Protein AF-A0A5Q4T7U9-F1 (afdb_monomer_lite)

Structure (mmCIF, N/CA/C/O backbone):
data_AF-A0A5Q4T7U9-F1
#
_entry.id   AF-A0A5Q4T7U9-F1
#
loop_
_atom_site.group_PDB
_atom_site.id
_atom_site.type_symbol
_atom_site.label_atom_id
_atom_site.label_alt_id
_atom_site.label_comp_id
_atom_site.label_asym_id
_atom_site.label_entity_id
_atom_site.label_seq_id
_atom_site.pdbx_PDB_ins_code
_atom_site.Cartn_x
_atom_site.Cartn_y
_atom_site.Cartn_z
_atom_site.occupancy
_atom_site.B_iso_or_equiv
_atom_site.auth_seq_id
_atom_site.auth_comp_id
_atom_site.auth_asym_id
_atom_site.auth_atom_id
_atom_site.pdbx_PDB_model_num
ATOM 1 N N . MET A 1 1 ? 1.282 6.769 47.851 1.00 45.44 1 MET A N 1
ATOM 2 C CA . MET A 1 1 ? 0.856 7.099 46.476 1.00 45.44 1 MET A CA 1
ATOM 3 C C . MET A 1 1 ? -0.438 6.345 46.209 1.00 45.44 1 MET A C 1
ATOM 5 O O . MET A 1 1 ? -0.376 5.161 45.917 1.00 45.44 1 MET A O 1
ATOM 9 N N . SER A 1 2 ? -1.593 6.983 46.424 1.00 46.38 2 SER A N 1
ATOM 10 C CA . SER A 1 2 ? -2.895 6.402 46.065 1.00 46.38 2 SER A CA 1
ATOM 11 C C . SER A 1 2 ? -3.175 6.720 44.605 1.00 46.38 2 SER A C 1
ATOM 13 O O . SER A 1 2 ? -3.237 7.892 44.243 1.00 46.38 2 SER A O 1
ATOM 15 N N . THR A 1 3 ? -3.335 5.697 43.772 1.00 53.19 3 THR A N 1
ATOM 16 C CA . THR A 1 3 ? -3.961 5.853 42.460 1.00 53.19 3 THR A CA 1
ATOM 17 C C . THR A 1 3 ? -5.437 6.172 42.688 1.00 53.19 3 THR A C 1
ATOM 19 O O . THR A 1 3 ? -6.134 5.463 43.416 1.00 53.19 3 THR A O 1
ATOM 22 N N . ASN A 1 4 ? -5.908 7.291 42.139 1.00 53.75 4 ASN A N 1
ATOM 23 C CA . ASN A 1 4 ? -7.314 7.660 42.225 1.00 53.75 4 ASN A CA 1
ATOM 24 C C . ASN A 1 4 ? -8.140 6.611 41.456 1.00 53.75 4 ASN A C 1
ATOM 26 O O . ASN A 1 4 ? -7.819 6.318 40.303 1.00 53.75 4 ASN A O 1
ATOM 30 N N . PRO A 1 5 ? -9.221 6.056 42.028 1.00 55.94 5 PRO A N 1
ATOM 31 C CA . PRO A 1 5 ? -10.051 5.058 41.347 1.00 55.94 5 PRO A CA 1
ATOM 32 C C . PRO A 1 5 ? -10.672 5.571 40.030 1.00 55.94 5 PRO A C 1
ATOM 34 O O . PRO A 1 5 ? -11.021 4.769 39.163 1.00 55.94 5 PRO A O 1
ATOM 37 N N . SER A 1 6 ? -10.746 6.895 39.833 1.00 64.25 6 SER A N 1
ATOM 38 C CA . SER A 1 6 ? -11.157 7.535 38.575 1.00 64.25 6 SER A CA 1
ATOM 39 C C . SER A 1 6 ? -10.188 7.301 37.409 1.00 64.25 6 SER A C 1
ATOM 41 O O . SER A 1 6 ? -10.625 7.256 36.259 1.00 64.25 6 SER A O 1
ATOM 43 N N . ASP A 1 7 ? -8.892 7.116 37.681 1.00 65.31 7 ASP A N 1
ATOM 44 C CA . ASP A 1 7 ? -7.867 6.953 36.640 1.00 65.31 7 ASP A CA 1
ATOM 45 C C . ASP A 1 7 ? -7.866 5.530 36.069 1.00 65.31 7 ASP A C 1
ATOM 47 O O . ASP A 1 7 ? -7.706 5.332 34.861 1.00 65.31 7 ASP A O 1
ATOM 51 N N . SER A 1 8 ? -8.147 4.534 36.913 1.00 69.50 8 SER A N 1
ATOM 52 C CA . SER A 1 8 ? -8.306 3.138 36.492 1.00 69.50 8 SER A CA 1
ATOM 53 C C . SER A 1 8 ? -9.538 2.948 35.601 1.00 69.50 8 SER A C 1
ATOM 55 O O . SER A 1 8 ? -9.459 2.266 34.581 1.00 69.50 8 SER A O 1
ATOM 57 N N . GLY A 1 9 ? -10.662 3.599 35.935 1.00 74.25 9 GLY A N 1
ATOM 58 C CA . GLY A 1 9 ? -11.885 3.555 35.123 1.00 74.25 9 GLY A CA 1
ATOM 59 C C . GLY A 1 9 ? -11.714 4.211 33.750 1.00 74.25 9 GLY A C 1
ATOM 60 O O . GLY A 1 9 ? -12.144 3.659 32.737 1.00 74.25 9 GLY A O 1
ATOM 61 N N . ARG A 1 10 ? -11.011 5.350 33.692 1.00 81.69 10 ARG A N 1
ATOM 62 C CA . ARG A 1 10 ? -10.675 6.023 32.429 1.00 81.69 10 ARG A CA 1
ATOM 63 C C . ARG A 1 10 ? -9.732 5.184 31.565 1.00 81.69 10 ARG A C 1
ATOM 65 O O . ARG A 1 10 ? -9.947 5.075 30.362 1.00 81.69 10 ARG A O 1
ATOM 72 N N . THR A 1 11 ? -8.721 4.565 32.171 1.00 86.12 11 THR A N 1
ATOM 73 C CA . THR A 1 11 ? -7.760 3.707 31.460 1.00 86.12 11 THR A CA 1
ATOM 74 C C . THR A 1 11 ? -8.439 2.468 30.870 1.00 86.12 11 THR A C 1
ATOM 76 O O . THR A 1 11 ? -8.213 2.140 29.707 1.00 86.12 11 THR A O 1
ATOM 79 N N . ALA A 1 12 ? -9.329 1.818 31.627 1.00 85.06 12 ALA A N 1
ATOM 80 C CA . ALA A 1 12 ? -10.096 0.672 31.140 1.00 85.06 12 ALA A CA 1
ATOM 81 C C . ALA A 1 12 ? -11.020 1.040 29.967 1.00 85.06 12 ALA A C 1
ATOM 83 O O . ALA A 1 12 ? -11.074 0.311 28.979 1.00 85.06 12 ALA A O 1
ATOM 84 N N . ALA A 1 13 ? -11.700 2.190 30.034 1.00 86.62 13 ALA A N 1
ATOM 85 C CA . ALA A 1 13 ? -12.552 2.665 28.944 1.00 86.62 13 ALA A CA 1
ATOM 86 C C . ALA A 1 13 ? -11.758 2.923 27.650 1.00 86.62 13 ALA A C 1
ATOM 88 O O . ALA A 1 13 ? -12.197 2.515 26.576 1.00 86.62 13 ALA A O 1
ATOM 89 N N . LEU A 1 14 ? -10.571 3.5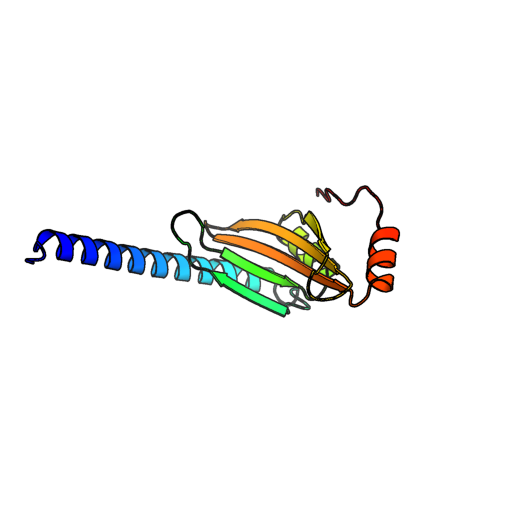35 27.752 1.00 87.19 14 LEU A N 1
ATOM 90 C CA . LEU A 1 14 ? -9.678 3.752 26.607 1.00 87.19 14 LEU A CA 1
ATOM 91 C C . LEU A 1 14 ? -9.191 2.431 25.998 1.00 87.19 14 LEU A C 1
ATOM 93 O O . LEU A 1 14 ? -9.168 2.292 24.779 1.00 87.19 14 LEU A O 1
ATOM 97 N N . ALA A 1 15 ? -8.839 1.451 26.834 1.00 87.81 15 ALA A N 1
ATOM 98 C CA . ALA A 1 15 ? -8.416 0.135 26.364 1.00 87.81 15 ALA A CA 1
ATOM 99 C C . ALA A 1 15 ? -9.549 -0.613 25.637 1.00 87.81 15 ALA A C 1
ATOM 101 O O . ALA A 1 15 ? -9.325 -1.176 24.568 1.00 87.81 15 ALA A O 1
ATOM 102 N N . ILE A 1 16 ? -10.772 -0.590 26.180 1.00 90.50 16 ILE A N 1
ATOM 103 C CA . ILE A 1 16 ? -11.951 -1.213 25.555 1.00 90.50 16 ILE A CA 1
ATOM 104 C C . ILE A 1 16 ? -12.265 -0.558 24.209 1.00 90.50 16 ILE A C 1
ATOM 106 O O . ILE A 1 16 ? -12.514 -1.250 23.223 1.00 90.50 16 ILE A O 1
ATOM 110 N N . ASP A 1 17 ? -12.239 0.770 24.153 1.00 89.62 17 ASP A N 1
ATOM 111 C CA . ASP A 1 17 ? -12.482 1.509 22.920 1.00 89.62 17 ASP A CA 1
ATOM 112 C C . ASP A 1 17 ? -11.407 1.221 21.855 1.00 89.62 17 ASP A C 1
ATOM 114 O O . ASP A 1 17 ? -11.746 0.950 20.700 1.00 89.62 17 ASP A O 1
ATOM 118 N N . ALA A 1 18 ? -10.130 1.176 22.246 1.00 87.31 18 ALA A N 1
ATOM 119 C CA . ALA A 1 18 ? -9.035 0.788 21.359 1.00 87.31 18 ALA A CA 1
ATOM 120 C C . ALA A 1 18 ? -9.222 -0.635 20.802 1.00 87.31 18 ALA A C 1
ATOM 122 O O . ALA A 1 18 ? -9.124 -0.836 19.591 1.00 87.31 18 ALA A O 1
ATOM 123 N N . LEU A 1 19 ? -9.578 -1.608 21.649 1.00 89.50 19 LEU A N 1
ATOM 124 C CA . LEU A 1 19 ? -9.887 -2.977 21.216 1.00 89.50 19 LEU A CA 1
ATOM 125 C C . LEU A 1 19 ? -11.079 -3.016 20.249 1.00 89.50 19 LEU A C 1
ATOM 127 O O . LEU A 1 19 ? -11.042 -3.716 19.236 1.00 89.50 19 LEU A O 1
ATOM 131 N N . GLY A 1 20 ? -12.121 -2.230 20.528 1.00 90.81 20 GLY A N 1
ATOM 132 C CA . GLY A 1 20 ? -13.279 -2.095 19.650 1.00 90.81 20 GLY A CA 1
ATOM 133 C C . GLY A 1 20 ? -12.918 -1.533 18.271 1.00 90.81 20 GLY A C 1
ATOM 134 O O . GLY A 1 20 ? -13.441 -2.017 17.267 1.00 90.81 20 GLY A O 1
ATOM 135 N N . ARG A 1 21 ? -12.013 -0.547 18.198 1.00 89.31 21 ARG A N 1
ATOM 136 C CA . ARG A 1 21 ? -11.491 -0.014 16.924 1.00 89.31 21 ARG A CA 1
ATOM 137 C C . ARG A 1 21 ? -10.693 -1.066 16.167 1.00 89.31 21 ARG A C 1
ATOM 139 O O . ARG A 1 21 ? -11.009 -1.325 15.014 1.00 89.31 21 ARG A O 1
ATOM 146 N N . MET A 1 22 ? -9.752 -1.737 16.833 1.00 89.75 22 MET A N 1
ATOM 147 C CA . MET A 1 22 ? -8.941 -2.790 16.212 1.00 89.75 22 MET A CA 1
ATOM 148 C C . MET A 1 22 ? -9.806 -3.890 15.586 1.00 89.75 22 MET A C 1
ATOM 150 O O . MET A 1 22 ? -9.511 -4.353 14.487 1.00 89.75 22 MET A O 1
ATOM 154 N N . HIS A 1 23 ? -10.890 -4.293 16.257 1.00 92.06 23 HIS A N 1
ATOM 155 C CA . HIS A 1 23 ? -11.808 -5.298 15.722 1.00 92.06 23 HIS A CA 1
ATOM 156 C C . HIS A 1 23 ? -12.548 -4.811 14.467 1.00 92.06 23 HIS A C 1
ATOM 158 O O . HIS A 1 23 ? -12.649 -5.551 13.488 1.00 92.06 23 HIS A O 1
ATOM 164 N N . ARG A 1 24 ? -13.037 -3.563 14.472 1.00 91.44 24 ARG A N 1
ATOM 165 C CA . ARG A 1 24 ? -13.706 -2.964 13.305 1.00 91.44 24 ARG A CA 1
ATOM 166 C C . ARG A 1 24 ? -12.756 -2.814 12.120 1.00 91.44 24 ARG A C 1
ATOM 168 O O . ARG A 1 24 ? -13.126 -3.187 11.011 1.00 91.44 24 ARG A O 1
ATOM 175 N N . ASP A 1 25 ? -11.538 -2.343 12.363 1.00 93.19 25 ASP A N 1
ATOM 176 C CA . ASP A 1 25 ? -10.516 -2.172 11.330 1.00 93.19 25 ASP A CA 1
ATOM 177 C C . ASP A 1 25 ? -10.122 -3.515 10.715 1.00 93.19 25 ASP A C 1
ATOM 179 O O . ASP A 1 25 ? -10.063 -3.645 9.496 1.00 93.19 25 ASP A O 1
ATOM 183 N N . ALA A 1 26 ? -9.921 -4.547 11.541 1.00 93.00 26 ALA A N 1
ATOM 184 C CA . ALA A 1 26 ? -9.625 -5.892 11.057 1.00 93.00 26 ALA A CA 1
ATOM 185 C C . ALA A 1 26 ? -10.759 -6.451 10.178 1.00 93.00 26 ALA A C 1
ATOM 187 O O . ALA A 1 26 ? -10.491 -7.044 9.131 1.00 93.00 26 ALA A O 1
ATOM 188 N N . ALA A 1 27 ? -12.020 -6.230 10.565 1.00 93.81 27 ALA A N 1
ATOM 189 C CA . ALA A 1 27 ? -13.174 -6.637 9.767 1.00 93.81 27 ALA A CA 1
ATOM 190 C C . ALA A 1 27 ? -13.255 -5.872 8.432 1.00 93.81 27 ALA A C 1
ATOM 192 O O . ALA A 1 27 ? -13.509 -6.477 7.389 1.00 93.81 27 ALA A O 1
ATOM 193 N N . ALA A 1 28 ? -12.998 -4.560 8.444 1.00 94.31 28 ALA A N 1
ATOM 194 C CA . ALA A 1 28 ? -12.962 -3.740 7.236 1.00 94.31 28 ALA A CA 1
ATOM 195 C C . ALA A 1 28 ? -11.848 -4.193 6.279 1.00 94.31 28 ALA A C 1
ATOM 197 O O . ALA A 1 28 ? -12.120 -4.444 5.106 1.00 94.31 28 ALA A O 1
ATOM 198 N N . ILE A 1 29 ? -10.631 -4.394 6.796 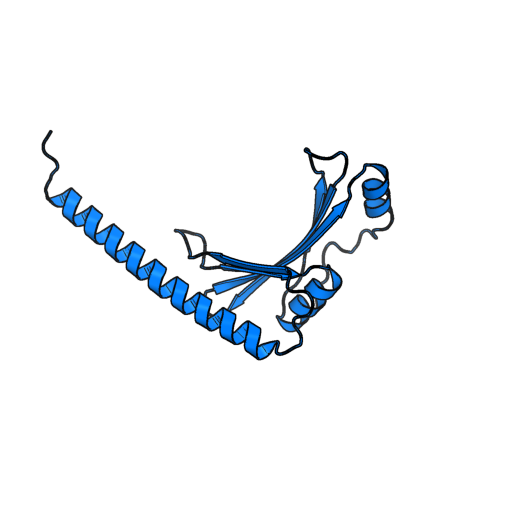1.00 95.31 29 ILE A N 1
ATOM 199 C CA . ILE A 1 29 ? -9.480 -4.907 6.041 1.00 95.31 29 ILE A CA 1
ATOM 200 C C . ILE A 1 29 ? -9.799 -6.267 5.424 1.00 95.31 29 ILE A C 1
ATOM 202 O O . ILE A 1 29 ? -9.562 -6.469 4.238 1.00 95.31 29 ILE A O 1
ATOM 206 N N . SER A 1 30 ? -10.352 -7.201 6.204 1.00 95.62 30 SER A N 1
ATOM 207 C CA . SER A 1 30 ? -10.681 -8.542 5.713 1.00 95.62 30 SER A CA 1
ATOM 208 C C . SER A 1 30 ? -11.676 -8.495 4.553 1.00 95.62 30 SER A C 1
ATOM 210 O O . SER A 1 30 ? -11.475 -9.174 3.545 1.00 95.62 30 SER A O 1
ATOM 212 N N . ARG A 1 31 ? -12.712 -7.658 4.660 1.00 95.94 31 ARG A N 1
ATOM 213 C CA . ARG A 1 31 ? -13.710 -7.472 3.603 1.00 95.94 31 ARG A CA 1
ATOM 214 C C . ARG A 1 31 ? -13.093 -6.888 2.332 1.00 95.94 31 ARG A C 1
ATOM 216 O O . ARG A 1 31 ? -13.265 -7.479 1.270 1.00 95.94 31 ARG A O 1
ATOM 223 N N . VAL A 1 32 ? -12.352 -5.784 2.449 1.00 95.19 32 VAL A N 1
ATOM 224 C CA . VAL A 1 32 ? -11.719 -5.117 1.299 1.00 95.19 32 VAL A CA 1
ATOM 225 C C . VAL A 1 32 ? -10.693 -6.034 0.642 1.00 95.19 32 VAL A C 1
ATOM 227 O O . VAL A 1 32 ? -10.691 -6.165 -0.575 1.00 95.19 32 VAL A O 1
ATOM 230 N N . LEU A 1 33 ? -9.864 -6.734 1.422 1.00 92.81 33 LEU A N 1
ATOM 231 C CA . LEU A 1 33 ? -8.892 -7.678 0.874 1.00 92.81 33 LEU A CA 1
ATOM 232 C C . LEU A 1 33 ? -9.576 -8.822 0.121 1.00 92.81 33 LEU A C 1
ATOM 234 O O . LEU A 1 33 ? -9.140 -9.181 -0.965 1.00 92.81 33 LEU A O 1
ATOM 238 N N . THR A 1 34 ? -10.659 -9.373 0.669 1.00 92.00 34 THR A N 1
ATOM 239 C CA . THR A 1 34 ? -11.412 -10.444 0.000 1.00 92.00 34 THR A CA 1
ATOM 240 C C . THR A 1 34 ? -11.992 -9.963 -1.327 1.00 92.00 34 THR A C 1
ATOM 242 O O . THR A 1 34 ? -11.899 -10.678 -2.317 1.00 92.00 34 THR A O 1
ATOM 245 N N . GLN A 1 35 ? -12.549 -8.749 -1.362 1.00 90.44 35 GLN A N 1
ATOM 246 C CA . GLN A 1 35 ? -13.059 -8.144 -2.593 1.00 90.44 35 GLN A CA 1
ATOM 247 C C . GLN A 1 35 ? -11.940 -7.907 -3.607 1.00 90.44 35 GLN A C 1
ATOM 249 O O . GLN A 1 35 ? -12.081 -8.315 -4.747 1.00 90.44 35 GLN A O 1
ATOM 254 N N . LEU A 1 36 ? -10.801 -7.346 -3.187 1.00 88.38 36 LEU A N 1
ATOM 255 C CA . LEU A 1 36 ? -9.646 -7.137 -4.065 1.00 88.38 36 LEU A CA 1
ATOM 256 C C . LEU A 1 36 ? -9.152 -8.446 -4.694 1.00 88.38 36 LEU A C 1
ATOM 258 O O . LEU A 1 36 ? -8.875 -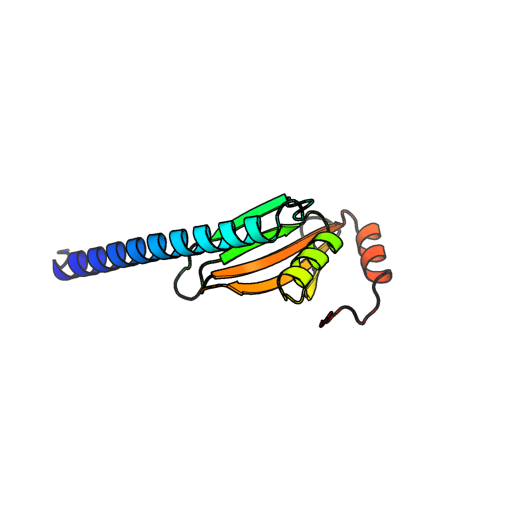8.481 -5.887 1.00 88.38 36 LEU A O 1
ATOM 262 N N . LEU A 1 37 ? -9.051 -9.517 -3.902 1.00 85.50 37 LEU A N 1
ATOM 263 C CA . LEU A 1 37 ? -8.624 -10.827 -4.397 1.00 85.50 37 LEU A CA 1
ATOM 264 C C . LEU A 1 37 ? -9.685 -11.480 -5.296 1.00 85.50 37 LEU A C 1
ATOM 266 O O . LEU A 1 37 ? -9.332 -12.174 -6.241 1.00 85.50 37 LEU A O 1
ATOM 270 N N . ALA A 1 38 ? -10.974 -11.267 -5.019 1.00 85.69 38 ALA A N 1
ATOM 271 C CA . ALA A 1 38 ? -12.060 -11.792 -5.842 1.00 85.69 38 ALA A CA 1
ATOM 272 C C . ALA A 1 38 ? -12.184 -11.054 -7.184 1.00 85.69 38 ALA A C 1
ATOM 274 O O . ALA A 1 38 ? -12.336 -11.705 -8.214 1.00 85.69 38 ALA A O 1
ATOM 275 N N . ASP A 1 39 ? -12.093 -9.721 -7.170 1.00 80.75 39 ASP A N 1
ATOM 276 C CA . ASP A 1 39 ? -12.169 -8.860 -8.357 1.00 80.75 39 ASP A CA 1
ATOM 277 C C . ASP A 1 39 ? -10.999 -9.120 -9.305 1.00 80.75 39 ASP A C 1
ATOM 279 O O . ASP A 1 39 ? -11.163 -9.094 -10.523 1.00 80.75 39 ASP A O 1
ATOM 283 N N . ALA A 1 40 ? -9.824 -9.389 -8.739 1.00 74.25 40 ALA A N 1
ATOM 284 C CA . ALA A 1 40 ? -8.635 -9.657 -9.520 1.00 74.25 40 ALA A CA 1
ATOM 285 C C . ALA A 1 40 ? -8.516 -11.121 -9.978 1.00 74.25 40 ALA A C 1
ATOM 287 O O . ALA A 1 40 ? -7.727 -11.395 -10.868 1.00 74.25 40 ALA A O 1
ATOM 288 N N . GLY A 1 41 ? -9.283 -12.068 -9.421 1.00 71.31 41 GLY A N 1
ATOM 289 C CA . GLY A 1 41 ? -9.293 -13.469 -9.865 1.00 71.31 41 GLY A CA 1
ATOM 290 C C . GLY A 1 41 ? -7.898 -14.114 -9.940 1.00 71.31 41 GLY A C 1
ATOM 291 O O . GLY A 1 41 ? -7.103 -14.006 -9.006 1.00 71.31 41 GLY A O 1
ATOM 292 N N . ASP A 1 42 ? -7.600 -14.772 -11.067 1.00 66.31 42 ASP A N 1
ATOM 293 C CA . ASP A 1 42 ? -6.265 -15.311 -11.390 1.00 66.31 42 ASP A CA 1
ATOM 294 C C . ASP A 1 42 ? -5.289 -14.222 -11.911 1.00 66.31 42 ASP A C 1
ATOM 296 O O . ASP A 1 42 ? -4.113 -14.500 -12.154 1.00 66.31 42 ASP A O 1
ATOM 300 N N . ASP A 1 43 ? -5.744 -12.970 -12.044 1.00 61.75 43 ASP A N 1
ATOM 301 C CA . ASP A 1 43 ? -5.024 -11.831 -12.638 1.00 61.75 43 ASP A CA 1
ATOM 302 C C . ASP A 1 43 ? -4.172 -11.039 -11.623 1.00 61.75 43 ASP A C 1
ATOM 304 O O . ASP A 1 43 ? -3.786 -9.891 -11.868 1.00 61.75 43 ASP A O 1
ATOM 308 N N . LEU A 1 44 ? -3.796 -11.658 -10.496 1.00 65.44 44 LEU A N 1
ATOM 309 C CA . LEU A 1 44 ? -2.738 -11.162 -9.601 1.00 65.44 44 LEU A CA 1
ATOM 310 C C . LEU A 1 44 ? -1.441 -11.972 -9.753 1.00 65.44 44 LEU A C 1
ATOM 312 O O . LEU A 1 44 ? -0.965 -12.547 -8.763 1.00 65.44 44 LEU A O 1
ATOM 316 N N . PRO A 1 45 ? -0.832 -12.041 -10.955 1.00 67.81 45 PRO A N 1
ATOM 317 C CA . PRO A 1 45 ? 0.458 -12.687 -11.091 1.00 67.81 45 PRO A CA 1
ATOM 318 C C . PRO A 1 45 ? 1.476 -11.941 -10.228 1.00 67.81 45 PRO A C 1
ATOM 320 O O . PRO A 1 45 ? 1.456 -10.718 -10.133 1.00 67.81 45 PRO A O 1
ATOM 323 N N . ASP A 1 46 ? 2.382 -12.688 -9.606 1.00 73.25 46 ASP A N 1
ATOM 324 C CA . ASP A 1 46 ? 3.560 -12.126 -8.944 1.00 73.25 46 ASP A CA 1
ATOM 325 C C . ASP A 1 46 ? 3.281 -11.244 -7.704 1.00 73.25 46 ASP A C 1
ATOM 327 O O . ASP A 1 46 ? 4.040 -10.328 -7.363 1.00 73.25 46 ASP A O 1
ATOM 331 N N . LEU A 1 47 ? 2.205 -11.553 -6.966 1.00 79.44 47 LEU A N 1
ATOM 332 C CA . LEU A 1 47 ? 1.985 -11.034 -5.613 1.00 79.44 47 LEU A CA 1
ATOM 333 C C . LEU A 1 47 ? 2.989 -11.615 -4.627 1.00 79.44 47 LEU A C 1
ATOM 335 O O . LEU A 1 47 ? 2.818 -12.698 -4.073 1.00 79.44 47 LEU A O 1
ATOM 339 N N . THR A 1 48 ? 4.033 -10.837 -4.367 1.00 82.00 48 THR A N 1
ATOM 340 C CA . THR A 1 48 ? 5.124 -11.238 -3.477 1.00 82.00 48 THR A CA 1
ATOM 341 C C . THR A 1 48 ? 4.784 -11.029 -2.009 1.00 82.00 48 THR A C 1
ATOM 343 O O . THR A 1 48 ? 5.301 -11.743 -1.147 1.00 82.00 48 THR A O 1
ATOM 346 N N . ARG A 1 49 ? 3.933 -10.043 -1.687 1.00 85.00 49 ARG A N 1
ATOM 347 C CA . ARG A 1 49 ? 3.575 -9.743 -0.297 1.00 85.00 49 ARG A CA 1
ATOM 348 C C . ARG A 1 49 ? 2.267 -8.970 -0.166 1.00 85.00 49 ARG A C 1
ATOM 350 O O . ARG A 1 49 ? 2.055 -7.968 -0.844 1.00 85.00 49 ARG A O 1
ATOM 357 N N . ILE A 1 50 ? 1.471 -9.377 0.820 1.00 89.94 50 ILE A N 1
ATOM 358 C CA . ILE A 1 50 ? 0.369 -8.595 1.387 1.00 89.94 50 ILE A CA 1
ATOM 359 C C . ILE A 1 50 ? 0.776 -8.196 2.806 1.00 89.94 50 ILE A C 1
ATOM 361 O O . ILE A 1 50 ? 1.193 -9.041 3.600 1.00 89.94 50 ILE A O 1
ATOM 365 N N . GLN A 1 51 ? 0.669 -6.915 3.143 1.00 91.38 51 GLN A N 1
ATOM 366 C CA . GLN A 1 51 ? 0.855 -6.434 4.508 1.00 91.38 51 GLN A CA 1
ATOM 367 C C . GLN A 1 51 ? -0.365 -5.634 4.942 1.00 91.38 51 GLN A C 1
ATOM 369 O O . GLN A 1 51 ? -0.721 -4.647 4.312 1.00 91.38 51 GLN A O 1
ATOM 374 N N . THR A 1 52 ? -0.975 -6.035 6.050 1.00 91.88 52 THR A N 1
ATOM 375 C CA . THR A 1 52 ? -2.123 -5.342 6.635 1.00 91.88 52 THR A CA 1
ATOM 376 C C . THR A 1 52 ? -1.709 -4.580 7.883 1.00 91.88 52 THR A C 1
ATOM 378 O O . THR A 1 52 ? -0.883 -5.059 8.664 1.00 91.88 52 THR A O 1
ATOM 381 N N . GLN A 1 53 ? -2.314 -3.423 8.105 1.00 90.69 53 GLN A N 1
ATOM 382 C CA . GLN A 1 53 ? -2.103 -2.597 9.285 1.00 90.69 53 GLN A CA 1
ATOM 383 C C . GLN A 1 53 ? -3.455 -2.079 9.779 1.00 90.69 53 GLN A C 1
ATOM 385 O O . GLN A 1 53 ? -4.180 -1.443 9.022 1.00 90.69 53 GLN A O 1
ATOM 390 N N . VAL A 1 54 ? -3.786 -2.342 11.046 1.00 86.38 54 VAL A N 1
ATOM 391 C CA . VAL A 1 54 ? -4.914 -1.676 11.721 1.00 86.38 54 VAL A CA 1
ATOM 392 C C . VAL A 1 54 ? -4.564 -0.210 11.966 1.00 86.38 54 VAL A C 1
ATOM 394 O O . VAL A 1 54 ? -3.393 0.109 12.201 1.00 86.38 54 VAL A O 1
ATOM 397 N N . GLY A 1 55 ? -5.553 0.678 11.872 1.00 78.25 55 GLY A N 1
ATOM 398 C CA . GLY A 1 55 ? -5.323 2.108 12.000 1.00 78.25 55 GLY A CA 1
ATOM 399 C C . GLY A 1 55 ? -4.782 2.474 13.382 1.00 78.25 55 GLY A C 1
ATOM 400 O O . GLY A 1 55 ? -5.056 1.807 14.384 1.00 78.25 55 GLY A O 1
ATOM 401 N N . TYR A 1 56 ? -3.996 3.545 13.449 1.00 74.06 56 TYR A N 1
ATOM 402 C CA . TYR A 1 56 ? -3.508 4.093 14.714 1.00 74.06 56 TYR A CA 1
ATOM 403 C C . TYR A 1 56 ? -3.610 5.613 14.705 1.00 74.06 56 TYR A C 1
ATOM 405 O O . TYR A 1 56 ? -2.914 6.247 13.918 1.00 74.06 56 TYR A O 1
ATOM 413 N N . SER A 1 57 ? -4.427 6.169 15.612 1.00 70.81 57 SER A N 1
ATOM 414 C CA . SER A 1 57 ? -4.756 7.599 15.780 1.00 70.81 57 SER A CA 1
ATOM 415 C C . SER A 1 57 ? -5.115 8.315 14.476 1.00 70.81 57 SER A C 1
ATOM 417 O O . SER A 1 57 ? -6.293 8.509 14.190 1.00 70.81 57 SER A O 1
ATOM 419 N N . ASP A 1 58 ? -4.098 8.647 13.687 1.00 75.44 58 ASP A N 1
ATOM 420 C CA . ASP A 1 58 ? -4.170 9.494 12.500 1.00 75.44 58 ASP A CA 1
ATOM 421 C C . ASP A 1 58 ? -3.883 8.700 11.212 1.00 75.44 58 ASP A C 1
ATOM 423 O O . ASP A 1 58 ? -3.997 9.229 10.110 1.00 75.44 58 ASP A O 1
ATOM 427 N N . TYR A 1 59 ? -3.514 7.422 11.341 1.00 78.69 59 TYR A N 1
ATOM 428 C CA . TYR A 1 59 ? -3.301 6.515 10.220 1.00 78.69 59 TYR A CA 1
ATOM 429 C C . TYR A 1 59 ? -4.547 5.652 10.008 1.00 78.69 59 TYR A C 1
ATOM 431 O O . TYR A 1 59 ? -4.927 4.932 10.941 1.00 78.69 59 TYR A O 1
ATOM 439 N N . PRO A 1 60 ? -5.169 5.677 8.815 1.00 88.50 60 PRO A N 1
ATOM 440 C CA . PRO A 1 60 ? -6.275 4.783 8.501 1.00 88.50 60 PRO A CA 1
ATOM 441 C C . PRO A 1 60 ? -5.802 3.319 8.479 1.00 88.50 60 PRO A C 1
ATOM 443 O O . PRO A 1 60 ? -4.601 3.050 8.342 1.00 88.50 60 PRO A O 1
ATOM 446 N N . PRO A 1 61 ? -6.722 2.347 8.601 1.00 94.06 61 PRO A N 1
ATOM 447 C CA . PRO A 1 61 ? -6.397 0.959 8.304 1.00 94.06 61 PRO A CA 1
ATOM 448 C C . PRO A 1 61 ? -5.878 0.841 6.866 1.00 94.06 61 PRO A C 1
ATOM 450 O O . PRO A 1 61 ? -6.385 1.503 5.961 1.00 94.06 61 PRO A O 1
ATOM 453 N N . CYS A 1 62 ? -4.864 0.006 6.651 1.00 94.75 62 CYS A N 1
ATOM 454 C CA . CYS A 1 62 ? -4.139 -0.057 5.385 1.00 94.75 62 CYS A CA 1
ATOM 455 C C . CYS A 1 62 ? -3.856 -1.500 4.940 1.00 94.75 62 CYS A C 1
ATOM 457 O O . CYS A 1 62 ? -3.512 -2.368 5.749 1.00 94.75 62 CYS A O 1
ATOM 459 N N . ILE A 1 63 ? -3.973 -1.739 3.634 1.00 94.81 63 ILE A N 1
ATOM 460 C CA . ILE A 1 63 ? -3.532 -2.936 2.919 1.00 94.81 63 ILE A CA 1
ATOM 461 C C . ILE A 1 63 ? -2.429 -2.506 1.955 1.00 94.81 63 ILE A C 1
ATOM 463 O O . ILE A 1 63 ? -2.657 -1.670 1.089 1.00 94.81 63 ILE A O 1
ATOM 467 N N . ARG A 1 64 ? -1.245 -3.106 2.067 1.00 93.88 64 ARG A N 1
ATOM 468 C CA . ARG A 1 64 ? -0.134 -2.905 1.135 1.00 93.88 64 ARG A CA 1
ATOM 469 C C . ARG A 1 64 ? 0.059 -4.143 0.280 1.00 93.88 64 ARG A C 1
ATOM 471 O O . ARG A 1 64 ? 0.326 -5.221 0.816 1.00 93.88 64 ARG A O 1
ATOM 478 N N . LEU A 1 65 ? -0.031 -3.967 -1.029 1.00 91.50 65 LEU A N 1
ATOM 479 C CA . LEU A 1 65 ? 0.209 -4.987 -2.039 1.00 91.50 65 LEU A CA 1
ATOM 480 C C . LEU A 1 65 ? 1.572 -4.731 -2.685 1.00 91.50 65 LEU A C 1
ATOM 482 O O . LEU A 1 65 ? 1.842 -3.629 -3.169 1.00 91.50 65 LEU A O 1
ATOM 486 N N . ARG A 1 66 ? 2.447 -5.741 -2.675 1.00 91.06 66 ARG A N 1
ATOM 487 C CA . ARG A 1 66 ? 3.744 -5.689 -3.359 1.00 91.06 66 ARG A CA 1
ATOM 488 C C . ARG A 1 66 ? 3.765 -6.635 -4.549 1.00 91.06 66 ARG A C 1
ATOM 490 O O . ARG A 1 66 ? 3.677 -7.850 -4.368 1.00 91.06 66 ARG A O 1
ATOM 497 N N . ALA A 1 67 ? 3.946 -6.070 -5.733 1.00 88.19 67 ALA A N 1
ATOM 498 C CA . ALA A 1 67 ? 4.274 -6.830 -6.929 1.00 88.19 67 ALA A CA 1
ATOM 499 C C . ALA A 1 67 ? 5.780 -7.130 -6.973 1.00 88.19 67 ALA A C 1
ATOM 501 O O . ALA A 1 67 ? 6.585 -6.343 -6.459 1.00 88.19 67 ALA A O 1
ATOM 502 N N . GLY A 1 68 ? 6.147 -8.261 -7.577 1.00 85.00 68 GLY A N 1
ATOM 503 C CA . GLY A 1 68 ? 7.544 -8.623 -7.842 1.00 85.00 68 GLY A CA 1
ATOM 504 C C . GLY A 1 68 ? 8.225 -7.696 -8.849 1.00 85.00 68 GLY A C 1
ATOM 505 O O . GLY A 1 68 ? 9.423 -7.447 -8.733 1.00 85.00 68 GLY A O 1
ATOM 506 N N . ASP A 1 69 ? 7.441 -7.114 -9.758 1.00 84.81 69 ASP A N 1
ATOM 507 C CA . ASP A 1 69 ? 7.924 -6.309 -10.877 1.00 84.81 69 ASP A CA 1
ATOM 508 C C . ASP A 1 69 ? 7.115 -4.995 -11.060 1.00 84.81 69 ASP A C 1
ATOM 510 O O . ASP A 1 69 ? 5.918 -4.951 -10.738 1.00 84.81 69 ASP A O 1
ATOM 514 N N . PRO A 1 70 ? 7.734 -3.888 -11.529 1.00 86.56 70 PRO A N 1
ATOM 515 C CA . PRO A 1 70 ? 7.039 -2.637 -11.842 1.00 86.56 70 PRO A CA 1
ATOM 516 C C . PRO A 1 70 ? 5.895 -2.726 -12.853 1.00 86.56 70 PRO A C 1
ATOM 518 O O . PRO A 1 70 ? 4.898 -2.032 -12.658 1.00 86.56 70 PRO A O 1
ATOM 521 N N . ASP A 1 71 ? 5.987 -3.551 -13.892 1.00 85.75 71 ASP A N 1
ATOM 522 C CA . ASP A 1 71 ? 4.940 -3.655 -14.912 1.00 85.75 71 ASP A CA 1
ATOM 523 C C . ASP A 1 71 ? 3.692 -4.337 -14.346 1.00 85.75 71 ASP A C 1
ATOM 525 O O . ASP A 1 71 ? 2.567 -3.888 -14.579 1.00 85.75 71 ASP A O 1
ATOM 529 N N . VAL A 1 72 ? 3.887 -5.348 -13.494 1.00 86.38 72 VAL A N 1
ATOM 530 C CA . VAL A 1 72 ? 2.803 -5.979 -12.727 1.00 86.38 72 VAL A CA 1
ATOM 531 C C . VAL A 1 72 ? 2.147 -4.964 -11.788 1.00 86.38 72 VAL A C 1
ATOM 533 O O . VAL A 1 72 ? 0.921 -4.842 -11.763 1.00 86.38 72 VAL A O 1
ATOM 536 N N . ALA A 1 73 ? 2.943 -4.170 -11.059 1.00 88.38 73 ALA A N 1
ATOM 537 C CA . ALA A 1 73 ? 2.402 -3.101 -10.220 1.00 88.38 73 ALA A CA 1
ATOM 538 C C . ALA A 1 73 ? 1.587 -2.082 -11.037 1.00 88.38 73 ALA A C 1
ATOM 540 O O . ALA A 1 73 ? 0.524 -1.665 -10.576 1.00 88.38 73 ALA A O 1
ATOM 541 N N . ARG A 1 74 ? 2.046 -1.690 -12.237 1.00 88.12 74 ARG A N 1
ATOM 542 C CA . ARG A 1 74 ? 1.314 -0.775 -13.134 1.00 88.12 74 ARG A CA 1
ATOM 543 C C . ARG A 1 74 ? -0.015 -1.378 -13.594 1.00 88.12 74 ARG A C 1
ATOM 545 O O . ARG A 1 74 ? -1.020 -0.672 -13.580 1.00 88.12 74 ARG A O 1
ATOM 552 N N . ALA A 1 75 ? -0.046 -2.665 -13.943 1.00 85.56 75 ALA A N 1
ATOM 553 C CA . ALA A 1 75 ? -1.278 -3.352 -14.335 1.00 85.56 75 ALA A CA 1
ATOM 554 C C . ALA A 1 75 ? -2.317 -3.351 -13.201 1.00 85.56 75 ALA A C 1
ATOM 556 O O . ALA A 1 75 ? -3.477 -2.994 -13.414 1.00 85.56 75 ALA A O 1
ATOM 557 N N . TRP A 1 76 ? -1.894 -3.662 -11.973 1.00 86.19 76 TRP A N 1
ATOM 558 C CA . TRP A 1 76 ? -2.778 -3.600 -10.806 1.00 86.19 76 TRP A CA 1
ATOM 559 C C . TRP A 1 76 ? -3.229 -2.183 -10.489 1.00 86.19 76 TRP A C 1
ATOM 561 O O . TRP A 1 76 ? -4.390 -1.967 -10.152 1.00 86.19 76 TRP A O 1
ATOM 571 N N . ALA A 1 77 ? -2.328 -1.209 -10.603 1.00 89.19 77 ALA A N 1
ATOM 572 C CA . ALA A 1 77 ? -2.660 0.186 -10.378 1.00 89.19 77 ALA A CA 1
ATOM 573 C C . ALA A 1 77 ? -3.724 0.666 -11.375 1.00 89.19 77 ALA A C 1
ATOM 575 O O . ALA A 1 77 ? -4.724 1.237 -10.953 1.00 89.19 77 ALA A O 1
ATOM 576 N N . ALA A 1 78 ? -3.589 0.327 -12.661 1.00 88.00 78 ALA A N 1
ATOM 577 C CA . ALA A 1 78 ? -4.597 0.623 -13.676 1.00 88.00 78 ALA A CA 1
ATOM 578 C C . ALA A 1 78 ? -5.952 -0.032 -13.354 1.00 88.00 78 ALA A C 1
ATOM 580 O O . ALA A 1 78 ? -6.981 0.640 -13.385 1.00 88.00 78 ALA A O 1
ATOM 581 N N . HIS A 1 79 ? -5.956 -1.314 -12.973 1.00 84.19 79 HIS A N 1
ATOM 582 C CA . HIS A 1 79 ? -7.180 -2.022 -12.580 1.00 84.19 79 HIS A CA 1
ATOM 583 C C . HIS A 1 79 ? -7.864 -1.384 -11.358 1.00 84.19 79 HIS A C 1
ATOM 585 O O . HIS A 1 79 ? -9.090 -1.322 -11.270 1.00 84.19 79 HIS A O 1
ATOM 591 N N . LEU A 1 80 ? -7.074 -0.875 -10.413 1.00 84.69 80 LEU A N 1
ATOM 592 C CA . LEU A 1 80 ? -7.562 -0.279 -9.173 1.00 84.69 80 LEU A CA 1
ATOM 593 C C . LEU A 1 80 ? -7.812 1.236 -9.276 1.00 84.69 80 LEU A C 1
ATOM 595 O O . LEU A 1 80 ? -8.242 1.829 -8.284 1.00 84.69 80 LEU A O 1
ATOM 599 N N . GLY A 1 81 ? -7.589 1.847 -10.447 1.00 87.56 81 GLY A N 1
ATOM 600 C CA . GLY A 1 81 ? -7.736 3.290 -10.663 1.00 87.56 81 GLY A CA 1
ATOM 601 C C . GLY A 1 81 ? -6.724 4.122 -9.869 1.00 87.56 81 GLY A C 1
ATOM 602 O O . GLY A 1 81 ? -7.053 5.194 -9.370 1.00 87.56 81 GLY A O 1
ATOM 603 N N . VAL A 1 82 ? -5.513 3.597 -9.688 1.00 89.81 82 VAL A N 1
ATOM 604 C CA . VAL A 1 82 ? -4.417 4.192 -8.919 1.00 89.81 82 VAL A CA 1
ATOM 605 C C . VAL A 1 82 ? -3.334 4.695 -9.862 1.00 89.81 82 VAL A C 1
ATOM 607 O O . VAL A 1 82 ? -2.885 3.980 -10.755 1.00 89.81 82 VAL A O 1
ATOM 610 N N . THR A 1 83 ? -2.830 5.893 -9.586 1.00 89.25 83 THR A N 1
ATOM 611 C CA . THR A 1 83 ? -1.607 6.407 -10.207 1.00 89.25 83 THR A CA 1
ATOM 612 C C . THR A 1 83 ? -0.394 5.989 -9.385 1.00 89.25 83 THR A C 1
ATOM 614 O O . THR A 1 83 ? -0.325 6.266 -8.184 1.00 89.25 83 THR A O 1
ATOM 617 N N . LEU A 1 84 ? 0.582 5.336 -10.021 1.00 89.00 84 LEU A N 1
ATOM 618 C CA . LEU A 1 84 ? 1.872 5.063 -9.389 1.00 89.00 84 LEU A CA 1
ATOM 619 C C . LEU A 1 84 ? 2.816 6.246 -9.572 1.00 89.00 84 LEU A C 1
ATOM 621 O O . LEU A 1 84 ? 2.961 6.791 -10.662 1.00 89.00 84 LEU A O 1
ATOM 625 N N . THR A 1 85 ? 3.521 6.571 -8.499 1.00 88.31 85 THR A N 1
ATOM 626 C CA . THR A 1 85 ? 4.631 7.521 -8.492 1.00 88.31 85 THR A CA 1
ATOM 627 C C . THR A 1 85 ? 5.947 6.775 -8.346 1.00 88.31 85 THR A C 1
ATOM 629 O O . THR A 1 85 ? 6.030 5.772 -7.628 1.00 88.31 85 THR A O 1
ATOM 632 N N . ARG A 1 86 ? 6.983 7.259 -9.034 1.00 88.94 86 ARG A N 1
ATOM 633 C CA . ARG A 1 86 ? 8.337 6.714 -8.939 1.00 88.94 86 ARG A CA 1
ATOM 634 C C . ARG A 1 86 ? 9.145 7.476 -7.895 1.00 88.94 86 ARG A C 1
ATOM 636 O O . ARG A 1 86 ? 9.118 8.702 -7.846 1.00 88.94 86 ARG A O 1
ATOM 643 N N . LYS A 1 87 ? 9.926 6.751 -7.098 1.00 86.25 87 LYS A N 1
ATOM 644 C CA . LYS A 1 87 ? 10.921 7.317 -6.190 1.00 86.25 87 LYS A CA 1
ATOM 645 C C . LYS A 1 87 ? 12.215 6.519 -6.249 1.00 86.25 87 LYS A C 1
ATOM 647 O O . LYS A 1 87 ? 12.251 5.346 -5.887 1.00 86.25 87 LYS A O 1
ATOM 652 N N . ASP A 1 88 ? 13.280 7.193 -6.651 1.00 86.50 88 ASP A N 1
ATOM 653 C CA . ASP A 1 88 ? 14.642 6.672 -6.675 1.00 86.50 88 ASP A CA 1
ATOM 654 C C . ASP A 1 88 ? 15.315 6.959 -5.316 1.00 86.50 88 ASP A C 1
ATOM 656 O O . ASP A 1 88 ? 15.335 8.100 -4.850 1.00 86.50 88 ASP A O 1
ATOM 660 N N . VAL A 1 89 ? 15.810 5.922 -4.634 1.00 83.75 89 VAL A N 1
ATOM 661 C CA . VAL A 1 89 ? 16.371 6.002 -3.275 1.00 83.75 89 VAL A CA 1
ATOM 662 C C . VAL A 1 89 ? 17.787 5.419 -3.267 1.00 83.75 89 VAL A C 1
ATOM 664 O O . VAL A 1 89 ? 17.955 4.207 -3.401 1.00 83.75 89 VAL A O 1
ATOM 667 N N . PRO A 1 90 ? 18.831 6.244 -3.073 1.00 83.25 90 PRO A N 1
ATOM 668 C CA . PRO A 1 90 ? 20.175 5.741 -2.817 1.00 83.25 90 PRO A CA 1
ATOM 669 C C . PRO A 1 90 ? 20.183 4.887 -1.548 1.00 83.25 90 PRO A C 1
ATOM 671 O O . PRO A 1 90 ? 19.614 5.279 -0.525 1.00 83.25 90 PRO A O 1
ATOM 674 N N . THR A 1 91 ? 20.827 3.724 -1.590 1.00 75.81 91 THR A N 1
ATOM 675 C CA . THR A 1 91 ? 20.902 2.852 -0.413 1.00 75.81 91 THR A CA 1
ATOM 676 C C . THR A 1 91 ? 22.197 3.147 0.334 1.00 75.81 91 THR A C 1
ATOM 678 O O . THR A 1 91 ? 23.274 3.029 -0.224 1.00 75.81 91 THR A O 1
ATOM 681 N N . ALA A 1 92 ? 22.134 3.522 1.614 1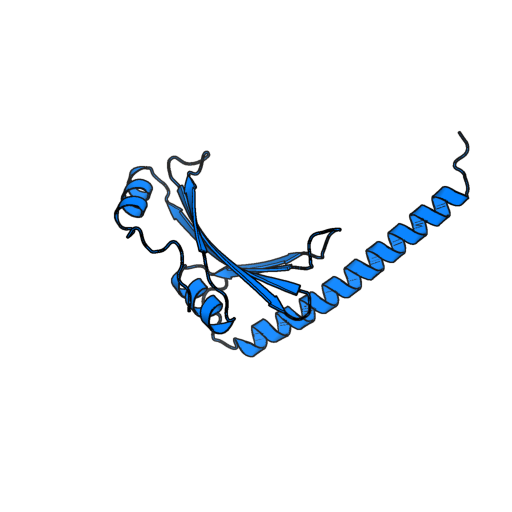.00 67.44 92 ALA A N 1
ATOM 682 C CA . ALA A 1 92 ? 23.355 3.802 2.387 1.00 67.44 92 ALA A CA 1
ATOM 683 C C . ALA A 1 92 ? 24.135 2.530 2.785 1.00 67.44 92 ALA A C 1
ATOM 685 O O . ALA A 1 92 ? 25.290 2.605 3.190 1.00 67.44 92 ALA A O 1
ATOM 686 N N . VAL A 1 93 ? 23.481 1.365 2.718 1.00 68.06 93 VAL A N 1
ATOM 687 C CA . VAL A 1 93 ? 24.013 0.068 3.178 1.00 68.06 93 VAL A CA 1
ATOM 688 C C . VAL A 1 93 ? 24.743 -0.688 2.063 1.00 68.06 93 VAL A C 1
ATOM 690 O O . VAL A 1 93 ? 25.572 -1.550 2.339 1.00 68.06 93 VAL A O 1
ATOM 693 N N . ILE A 1 94 ? 24.440 -0.376 0.805 1.00 64.00 94 ILE A N 1
ATOM 694 C CA . ILE A 1 94 ? 24.967 -1.057 -0.375 1.00 64.00 94 ILE A CA 1
ATOM 695 C C . ILE A 1 94 ? 25.318 0.037 -1.365 1.00 64.00 94 ILE A C 1
ATOM 697 O O . ILE A 1 94 ? 24.505 0.934 -1.545 1.00 64.00 94 ILE A O 1
ATOM 701 N N . ASP A 1 95 ? 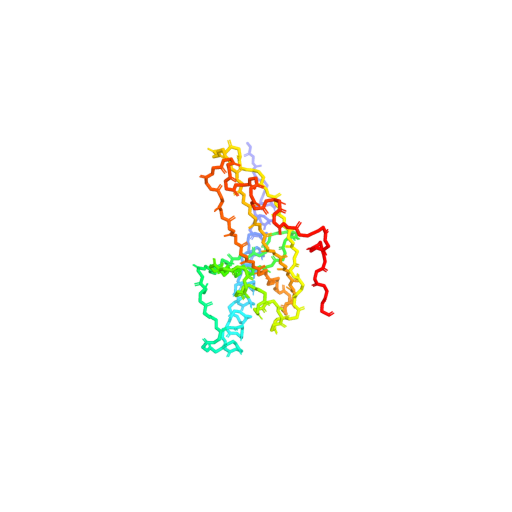26.500 -0.016 -1.973 1.00 72.81 95 ASP A N 1
ATOM 702 C CA . ASP A 1 95 ? 26.967 1.000 -2.922 1.00 72.81 95 ASP A CA 1
ATOM 703 C C . ASP A 1 95 ? 26.133 0.935 -4.218 1.00 72.81 95 ASP A C 1
ATOM 705 O O . ASP A 1 95 ? 26.535 0.337 -5.205 1.00 72.81 95 ASP A O 1
ATOM 709 N N . GLY A 1 96 ? 24.893 1.425 -4.166 1.00 84.94 96 GLY A N 1
ATOM 710 C CA . GLY A 1 96 ? 23.825 1.206 -5.137 1.00 84.94 96 GLY A CA 1
ATOM 711 C C . GLY A 1 96 ? 22.537 1.935 -4.733 1.00 84.94 96 GLY A C 1
ATOM 712 O O . GLY A 1 96 ? 22.555 2.922 -3.991 1.00 84.94 96 GLY A O 1
ATOM 713 N N . GLY A 1 97 ? 21.389 1.461 -5.213 1.00 85.94 97 GLY A N 1
ATOM 714 C CA . GLY A 1 97 ? 20.114 2.149 -5.010 1.00 85.94 97 GLY A CA 1
ATOM 715 C C . GLY A 1 97 ? 18.906 1.243 -5.169 1.00 85.94 97 GLY A C 1
ATOM 716 O O . GLY A 1 97 ? 19.014 0.098 -5.601 1.00 85.94 97 GLY A O 1
ATOM 717 N N . SER A 1 98 ? 17.738 1.769 -4.828 1.00 86.19 98 SER A N 1
ATOM 718 C CA . SER A 1 98 ? 16.455 1.135 -5.090 1.00 86.19 98 SER A CA 1
ATOM 719 C C . SER A 1 98 ? 15.528 2.094 -5.822 1.00 86.19 98 SER A C 1
ATOM 721 O O . SER A 1 98 ? 15.511 3.301 -5.573 1.00 86.19 98 SER A O 1
ATOM 723 N N . ARG A 1 99 ? 14.723 1.547 -6.727 1.00 86.62 99 ARG A N 1
ATOM 724 C CA . ARG A 1 99 ? 13.647 2.266 -7.403 1.00 86.62 99 ARG A CA 1
ATOM 725 C C . ARG A 1 99 ? 12.318 1.751 -6.893 1.00 86.62 99 ARG A C 1
ATOM 727 O O . ARG A 1 99 ? 12.007 0.569 -7.019 1.00 86.62 99 ARG A O 1
ATOM 734 N N . HIS A 1 100 ? 11.540 2.648 -6.310 1.00 88.31 100 HIS A N 1
ATOM 735 C CA . HIS A 1 100 ? 10.222 2.353 -5.777 1.00 88.31 100 HIS A CA 1
ATOM 736 C C . HIS A 1 100 ? 9.152 2.893 -6.713 1.00 88.31 100 HIS A C 1
ATOM 738 O O . HIS A 1 100 ? 9.216 4.050 -7.123 1.00 88.31 100 HIS A O 1
ATOM 744 N N . TYR A 1 101 ? 8.137 2.079 -6.969 1.00 89.81 101 TYR A N 1
ATOM 745 C CA . TYR A 1 101 ? 6.877 2.525 -7.549 1.00 89.81 101 TYR A CA 1
ATOM 746 C C . TYR A 1 101 ? 5.804 2.357 -6.484 1.00 89.81 101 TYR A C 1
ATOM 748 O O . TYR A 1 101 ? 5.715 1.282 -5.889 1.00 89.81 101 TYR A O 1
ATOM 756 N N . ALA A 1 102 ? 5.042 3.408 -6.193 1.00 91.81 102 ALA A N 1
ATOM 757 C CA . ALA A 1 102 ? 3.985 3.349 -5.192 1.00 91.81 102 ALA A CA 1
ATOM 758 C C . ALA A 1 102 ? 2.824 4.292 -5.515 1.00 91.81 102 ALA A C 1
ATOM 760 O O . ALA A 1 102 ? 3.029 5.414 -5.978 1.00 91.81 102 ALA A O 1
ATOM 761 N N . GLY A 1 103 ? 1.612 3.843 -5.221 1.00 92.94 103 GLY A N 1
ATOM 762 C CA . GLY A 1 103 ? 0.386 4.630 -5.292 1.00 92.94 103 GLY A CA 1
ATOM 763 C C . GLY A 1 103 ? -0.626 4.113 -4.278 1.00 92.94 103 GLY A C 1
ATOM 764 O O . GLY A 1 103 ? -0.461 3.017 -3.736 1.00 92.94 103 GLY A O 1
ATOM 765 N N . SER A 1 104 ? -1.662 4.899 -3.993 1.00 94.56 104 SER A N 1
ATOM 766 C CA . SER A 1 104 ? -2.726 4.458 -3.091 1.00 94.56 104 SER A CA 1
ATOM 767 C C . SER A 1 104 ? -4.102 4.951 -3.509 1.00 94.56 104 SER A C 1
ATOM 769 O O . SER A 1 104 ? -4.224 5.964 -4.192 1.00 94.56 104 SER A O 1
ATOM 771 N N . THR A 1 105 ? -5.123 4.221 -3.075 1.00 94.19 105 THR A N 1
ATOM 772 C CA . THR A 1 105 ? -6.539 4.594 -3.160 1.00 94.19 105 THR A CA 1
ATOM 773 C C . THR A 1 105 ? -7.236 4.246 -1.847 1.00 94.19 105 THR A C 1
ATOM 775 O O . THR A 1 105 ? -6.674 3.538 -1.010 1.00 94.19 105 THR A O 1
ATOM 778 N N . GLU A 1 106 ? -8.455 4.734 -1.652 1.00 94.44 106 GLU A N 1
ATOM 779 C CA . GLU A 1 106 ? -9.300 4.363 -0.521 1.00 94.44 106 GLU A CA 1
ATOM 780 C C . GLU A 1 106 ? -10.442 3.463 -1.000 1.00 94.44 106 GLU A C 1
ATOM 782 O O . GLU A 1 106 ? -11.114 3.758 -1.989 1.00 94.44 106 GLU A O 1
ATOM 787 N N . ARG A 1 107 ? -10.681 2.364 -0.280 1.00 92.31 107 ARG A N 1
ATOM 788 C CA . ARG A 1 107 ? -11.853 1.505 -0.467 1.00 92.31 107 ARG A CA 1
ATOM 789 C C . ARG A 1 107 ? -12.514 1.262 0.876 1.00 92.31 107 ARG A C 1
ATOM 791 O O . ARG A 1 107 ? -11.915 0.671 1.769 1.00 92.31 107 ARG A O 1
ATOM 798 N N . ASP A 1 108 ? -13.746 1.737 1.016 1.00 90.88 108 ASP A N 1
ATOM 799 C CA . ASP A 1 108 ? -14.554 1.609 2.229 1.00 90.88 108 ASP A CA 1
ATOM 800 C C . ASP A 1 108 ? -13.821 1.995 3.529 1.00 90.88 108 ASP A C 1
ATOM 802 O O . ASP A 1 108 ? -13.894 1.283 4.536 1.00 90.88 108 ASP A O 1
ATOM 806 N N . GLY A 1 109 ? -13.087 3.113 3.502 1.00 90.88 109 GLY A N 1
ATOM 807 C CA . GLY A 1 109 ? -12.315 3.609 4.643 1.00 90.88 109 GLY A CA 1
ATOM 808 C C . GLY A 1 109 ? -11.008 2.857 4.922 1.00 90.88 109 GLY A C 1
ATOM 809 O O . GLY A 1 109 ? -10.360 3.134 5.930 1.00 90.88 109 GLY A O 1
ATOM 810 N N . VAL A 1 110 ? -10.610 1.914 4.060 1.00 95.06 110 VAL A N 1
ATOM 811 C CA . VAL A 1 110 ? -9.308 1.234 4.101 1.00 95.06 110 VAL A CA 1
ATOM 812 C C . VAL A 1 110 ? -8.421 1.783 2.990 1.00 95.06 110 VAL A C 1
ATOM 814 O O . VAL A 1 110 ? -8.793 1.767 1.816 1.00 95.06 110 VAL A O 1
ATOM 817 N N . GLN A 1 111 ? -7.224 2.236 3.349 1.00 95.69 111 GLN A N 1
ATOM 818 C CA . GLN A 1 111 ? -6.214 2.628 2.377 1.00 95.69 111 GLN A CA 1
ATOM 819 C C . GLN A 1 111 ? -5.636 1.379 1.703 1.00 95.69 111 GLN A C 1
ATOM 821 O O . GLN A 1 111 ? -5.214 0.436 2.369 1.00 95.69 111 GLN A O 1
ATOM 826 N N . VAL A 1 112 ? -5.593 1.368 0.378 1.00 94.44 112 VAL A N 1
ATOM 827 C CA . VAL A 1 112 ? -4.969 0.312 -0.419 1.00 94.44 112 VAL A CA 1
ATOM 828 C C . VAL A 1 112 ? -3.750 0.914 -1.097 1.00 94.44 112 VAL A C 1
ATOM 830 O O . VAL A 1 112 ? -3.885 1.729 -2.004 1.00 94.44 112 VAL A O 1
ATOM 833 N N . GLU A 1 113 ? -2.560 0.540 -0.637 1.00 94.31 113 GLU A N 1
ATOM 834 C CA . GLU A 1 113 ? -1.285 0.914 -1.245 1.00 94.31 113 GLU A CA 1
ATOM 835 C C . GLU A 1 113 ? -0.810 -0.207 -2.177 1.00 94.31 113 GLU A C 1
ATOM 837 O O . GLU A 1 113 ? -0.789 -1.379 -1.800 1.00 94.31 113 GLU A O 1
ATOM 842 N N . ILE A 1 114 ? -0.374 0.149 -3.380 1.00 92.19 114 ILE A N 1
ATOM 843 C CA . ILE A 1 114 ? 0.200 -0.776 -4.362 1.00 92.19 114 ILE A CA 1
ATOM 844 C C . ILE A 1 114 ? 1.608 -0.303 -4.662 1.00 92.19 114 ILE A C 1
ATOM 846 O O . ILE A 1 114 ? 1.840 0.897 -4.812 1.00 92.19 114 ILE A O 1
ATOM 850 N N . GLY A 1 115 ? 2.547 -1.231 -4.802 1.00 91.50 115 GLY A N 1
ATOM 851 C CA . GLY A 1 115 ? 3.851 -0.866 -5.316 1.00 91.50 115 GLY A CA 1
ATOM 852 C C . GLY A 1 115 ? 4.764 -2.027 -5.648 1.00 91.50 115 GLY A C 1
ATOM 853 O O . GLY A 1 115 ? 4.483 -3.183 -5.350 1.00 91.50 115 GLY A O 1
ATOM 854 N N . SER A 1 116 ? 5.921 -1.688 -6.191 1.00 91.44 116 SER A N 1
ATOM 855 C CA . SER A 1 116 ? 7.035 -2.601 -6.434 1.00 91.44 116 SER A CA 1
ATOM 856 C C . SER A 1 116 ? 8.345 -1.941 -6.001 1.00 91.44 116 SER A C 1
ATOM 858 O O . SER A 1 116 ? 8.383 -0.762 -5.618 1.00 91.44 116 SER A O 1
ATOM 860 N N . CYS A 1 117 ? 9.415 -2.726 -5.971 1.00 87.31 117 CYS A N 1
ATOM 861 C CA . CYS A 1 117 ? 10.748 -2.245 -5.647 1.00 87.31 117 CYS A CA 1
ATOM 862 C C . CYS A 1 117 ? 11.776 -3.025 -6.456 1.00 87.31 117 CYS A C 1
ATOM 864 O O . CYS A 1 117 ? 11.844 -4.245 -6.330 1.00 87.31 117 CYS A O 1
ATOM 866 N N . THR A 1 118 ? 12.610 -2.317 -7.209 1.00 85.19 118 THR A N 1
ATOM 867 C CA . THR A 1 118 ? 13.770 -2.896 -7.893 1.00 85.19 118 THR A CA 1
ATOM 868 C C . THR A 1 118 ? 15.027 -2.470 -7.148 1.00 85.19 118 THR A C 1
ATOM 870 O O . THR A 1 118 ? 15.218 -1.278 -6.904 1.00 85.19 118 THR A O 1
ATOM 873 N N . ASN A 1 119 ? 15.870 -3.428 -6.763 1.00 83.12 119 ASN A N 1
ATOM 874 C CA . ASN A 1 119 ? 17.139 -3.161 -6.084 1.00 83.12 119 ASN A CA 1
ATOM 875 C C . ASN A 1 119 ? 18.295 -3.276 -7.082 1.00 83.12 119 ASN A C 1
ATOM 877 O O . ASN A 1 119 ? 18.354 -4.246 -7.834 1.00 83.12 119 ASN A O 1
ATOM 881 N N . TYR A 1 120 ? 19.216 -2.319 -7.042 1.00 80.50 120 TYR A N 1
ATOM 882 C CA . TYR A 1 120 ? 20.425 -2.279 -7.861 1.00 80.50 120 TYR A CA 1
ATOM 883 C C . TYR A 1 120 ? 21.637 -2.438 -6.945 1.00 80.50 120 TYR A C 1
ATOM 885 O O . TYR A 1 120 ? 21.888 -1.588 -6.081 1.00 80.50 120 TYR A O 1
ATOM 893 N N . TYR A 1 121 ? 22.373 -3.536 -7.106 1.00 76.38 121 TYR A N 1
ATOM 894 C CA . TYR A 1 121 ? 23.438 -3.942 -6.192 1.00 76.38 121 TYR A CA 1
ATOM 895 C C . TYR A 1 121 ? 24.808 -3.612 -6.791 1.00 76.38 121 TYR A C 1
ATOM 897 O O . TYR A 1 121 ? 25.606 -4.489 -7.110 1.00 76.38 121 TYR A O 1
ATOM 905 N N . GLY A 1 122 ? 25.097 -2.319 -6.917 1.00 79.62 122 GLY A N 1
ATOM 906 C CA . GLY A 1 122 ? 26.396 -1.826 -7.366 1.00 79.62 122 GLY A CA 1
ATOM 907 C C . GLY A 1 122 ? 26.308 -0.436 -8.000 1.00 79.62 122 GLY A C 1
ATOM 908 O O . GLY A 1 122 ? 25.267 -0.077 -8.562 1.00 79.62 122 GLY A O 1
ATOM 909 N N . PRO A 1 123 ? 27.401 0.351 -7.982 1.00 80.56 123 PRO A N 1
ATOM 910 C CA . PRO A 1 123 ? 27.362 1.738 -8.437 1.00 80.56 123 PRO A CA 1
ATOM 911 C C . PRO A 1 123 ? 27.196 1.835 -9.959 1.00 80.56 123 PRO A C 1
ATOM 913 O O . PRO A 1 123 ? 26.589 2.784 -10.454 1.00 80.56 123 PRO A O 1
ATOM 916 N N . ALA A 1 124 ? 27.686 0.840 -10.707 1.00 83.56 124 ALA A N 1
ATOM 917 C CA . ALA A 1 124 ? 27.545 0.767 -12.160 1.00 83.56 124 ALA A CA 1
ATOM 918 C C . ALA A 1 124 ? 26.101 0.456 -12.589 1.00 83.56 124 ALA A C 1
ATOM 920 O O . ALA A 1 124 ? 25.560 1.161 -13.437 1.00 83.56 124 ALA A O 1
ATOM 921 N N . GLU A 1 125 ? 25.466 -0.544 -11.966 1.00 83.19 125 GLU A N 1
ATOM 922 C CA . GLU A 1 125 ? 24.059 -0.894 -12.216 1.00 83.19 125 GLU A CA 1
ATOM 923 C C . GLU A 1 125 ? 23.134 0.274 -11.873 1.00 83.19 125 GLU A C 1
ATOM 925 O O . GLU A 1 125 ? 22.246 0.622 -12.648 1.00 83.19 125 GLU A O 1
ATOM 930 N N . TRP A 1 126 ? 23.391 0.932 -10.739 1.00 85.38 126 TRP A N 1
ATOM 931 C CA . TRP A 1 126 ? 22.631 2.101 -10.317 1.00 85.38 126 TRP A CA 1
ATOM 932 C C . TRP A 1 126 ? 22.783 3.284 -11.280 1.00 85.38 126 TRP A C 1
ATOM 934 O O . TRP A 1 126 ? 21.796 3.906 -11.671 1.00 85.38 126 TRP A O 1
ATOM 944 N N . SER A 1 127 ? 24.013 3.577 -11.709 1.00 83.19 127 SER A N 1
ATOM 945 C CA . SER A 1 127 ? 24.277 4.671 -12.649 1.00 83.19 127 SER A CA 1
ATOM 946 C C . SER A 1 127 ? 23.642 4.418 -14.019 1.00 83.19 127 SER A C 1
ATOM 948 O O . SER A 1 127 ? 23.083 5.343 -14.606 1.00 83.19 127 SER A O 1
ATOM 950 N N . ALA A 1 128 ? 23.684 3.175 -14.513 1.00 84.50 128 ALA A N 1
ATOM 951 C CA . ALA A 1 128 ? 23.012 2.786 -15.751 1.00 84.50 128 ALA A CA 1
ATOM 952 C C . ALA A 1 128 ? 21.489 2.955 -15.635 1.00 84.50 128 ALA A C 1
ATOM 954 O O . ALA A 1 128 ? 20.877 3.601 -16.484 1.00 84.50 128 ALA A O 1
ATOM 955 N N . ALA A 1 129 ? 20.896 2.491 -14.528 1.00 81.00 129 ALA A N 1
ATOM 956 C CA . ALA A 1 129 ? 19.466 2.635 -14.273 1.00 81.00 129 ALA A CA 1
ATOM 957 C C . ALA A 1 129 ? 19.011 4.104 -14.237 1.00 81.00 129 ALA A C 1
ATOM 959 O O . ALA A 1 129 ? 17.924 4.421 -14.719 1.00 81.00 129 ALA A O 1
ATOM 960 N N . LEU A 1 130 ? 19.826 5.018 -13.699 1.00 79.06 130 LEU A N 1
ATOM 961 C CA . LEU A 1 130 ? 19.537 6.456 -13.720 1.00 79.06 130 LEU A CA 1
ATOM 962 C C . LEU A 1 130 ? 19.655 7.067 -15.127 1.00 79.06 130 LEU A C 1
ATOM 964 O O . LEU A 1 130 ? 18.884 7.964 -15.458 1.00 79.06 130 LEU A O 1
ATOM 968 N N . ALA A 1 131 ? 20.590 6.588 -15.952 1.00 81.06 131 ALA A N 1
ATOM 969 C CA . ALA A 1 131 ? 20.849 7.118 -17.293 1.00 81.06 131 ALA A CA 1
ATOM 970 C C . ALA A 1 131 ? 19.817 6.676 -18.348 1.00 81.06 131 ALA A C 1
ATOM 972 O O . ALA A 1 131 ? 19.526 7.433 -19.271 1.00 81.06 131 ALA A O 1
ATOM 973 N N . GLU A 1 132 ? 19.240 5.481 -18.210 1.00 73.94 132 GLU A N 1
ATOM 974 C CA . GLU A 1 132 ? 18.213 4.938 -19.119 1.00 73.94 132 GLU A CA 1
ATOM 975 C C . GLU A 1 132 ? 16.830 5.589 -18.948 1.00 73.94 132 GLU A C 1
ATOM 977 O O . GLU A 1 132 ? 15.878 5.263 -19.653 1.00 73.94 132 GLU A O 1
ATOM 982 N N . THR A 1 133 ? 16.699 6.512 -17.999 1.00 61.84 133 THR A N 1
ATOM 983 C CA . THR A 1 133 ? 15.404 6.982 -17.529 1.00 61.84 133 THR A CA 1
ATOM 984 C C . THR A 1 133 ? 15.046 8.349 -18.125 1.00 61.84 133 THR A C 1
ATOM 986 O O . THR A 1 133 ? 15.698 9.340 -17.788 1.0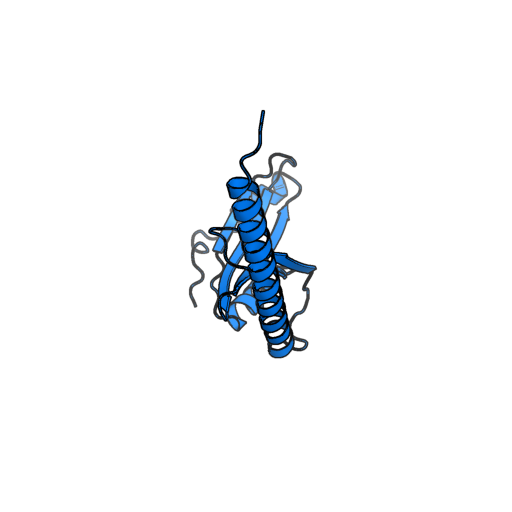0 61.84 133 THR A O 1
ATOM 989 N N . PRO A 1 134 ? 14.011 8.459 -18.982 1.00 53.50 134 PRO A N 1
ATOM 990 C CA . PRO A 1 134 ? 13.568 9.750 -19.498 1.00 53.50 134 PRO A CA 1
ATOM 991 C C . PRO A 1 134 ? 13.008 10.637 -18.374 1.00 53.50 134 PRO A C 1
ATOM 993 O O . PRO A 1 134 ? 12.418 10.155 -17.404 1.00 53.50 134 PRO A O 1
ATOM 996 N N . ALA A 1 135 ? 13.199 11.952 -18.511 1.00 51.12 135 ALA A N 1
ATOM 997 C CA . ALA A 1 135 ? 12.905 12.950 -17.477 1.00 51.12 135 ALA A CA 1
ATOM 998 C C . ALA A 1 135 ? 11.410 13.078 -17.098 1.00 51.12 135 ALA A C 1
ATOM 1000 O O . ALA A 1 135 ? 11.111 13.648 -16.052 1.00 51.12 135 ALA A O 1
ATOM 1001 N N . ASP A 1 136 ? 10.493 12.517 -17.894 1.00 46.22 136 ASP A N 1
ATOM 1002 C CA . ASP A 1 136 ? 9.045 12.770 -17.801 1.00 46.22 136 ASP A CA 1
ATOM 1003 C C . ASP A 1 136 ? 8.224 11.694 -17.058 1.00 46.22 136 ASP A C 1
ATOM 1005 O O . ASP A 1 136 ? 7.011 11.818 -16.939 1.00 46.22 136 ASP A O 1
ATOM 1009 N N . GLU A 1 137 ? 8.832 10.655 -16.477 1.00 50.31 137 GLU A N 1
ATOM 1010 C CA . GLU A 1 137 ? 8.086 9.637 -15.701 1.00 50.31 137 GLU A CA 1
ATOM 1011 C C . GLU A 1 137 ? 7.690 10.078 -14.269 1.00 50.31 137 GLU A C 1
ATOM 1013 O O . GLU A 1 137 ? 7.372 9.245 -13.416 1.00 50.31 137 GLU A O 1
ATOM 1018 N N . ALA A 1 138 ? 7.722 11.378 -13.964 1.00 45.19 138 ALA A N 1
ATOM 1019 C CA . ALA A 1 138 ? 7.307 11.889 -12.655 1.00 45.19 138 ALA A CA 1
ATOM 1020 C C . ALA A 1 138 ? 5.783 11.794 -12.428 1.00 45.19 138 ALA A C 1
ATOM 1022 O O . ALA A 1 138 ? 5.345 11.734 -11.281 1.00 45.19 138 ALA A O 1
ATOM 1023 N N . GLU A 1 139 ? 4.985 11.707 -13.493 1.00 42.91 139 GLU A N 1
ATOM 1024 C CA . GLU A 1 139 ? 3.530 11.549 -13.432 1.00 42.91 139 GLU A CA 1
ATOM 1025 C C . GLU A 1 139 ? 3.055 10.693 -14.614 1.00 42.91 139 GLU A C 1
ATOM 1027 O O . GLU A 1 139 ? 2.977 11.160 -15.745 1.00 42.91 139 GLU A O 1
ATOM 1032 N N . VAL A 1 140 ? 2.721 9.424 -14.361 1.00 40.47 140 VAL A N 1
ATOM 1033 C CA . VAL A 1 140 ? 1.908 8.631 -15.296 1.00 40.47 140 VAL A CA 1
ATOM 1034 C C . VAL A 1 140 ? 0.460 8.780 -14.850 1.00 40.47 140 VAL A C 1
ATOM 1036 O O . VAL A 1 140 ? -0.058 7.961 -14.096 1.00 40.47 140 VAL A O 1
ATOM 1039 N N . THR A 1 141 ? -0.174 9.880 -15.239 1.00 34.34 141 THR A N 1
ATOM 1040 C CA . THR A 1 141 ? -1.621 10.058 -15.100 1.00 34.34 141 THR A CA 1
ATOM 1041 C C . THR A 1 141 ? -2.335 9.222 -16.167 1.00 34.34 141 THR A C 1
ATOM 1043 O O . THR A 1 141 ? -1.920 9.204 -17.326 1.00 34.34 141 THR A O 1
ATOM 1046 N N . ALA A 1 142 ? -3.368 8.481 -15.757 1.00 38.16 142 ALA A N 1
ATOM 1047 C CA . ALA A 1 142 ? -4.338 7.877 -16.671 1.00 38.16 142 ALA A CA 1
ATOM 1048 C C . ALA A 1 142 ? -5.378 8.918 -17.107 1.00 38.16 142 ALA A C 1
ATOM 1050 O O . ALA A 1 142 ? -5.714 9.788 -16.267 1.00 38.16 142 ALA A O 1
#

Secondary structure (DSSP, 8-state):
-PPPHHHHHHHHHHHHHHHHHHHHHHHHHHHHHHHHHHHHTT--TTEEEEEEE--BTTBPPEEEEEESSHHHHHHHHHHHT---EEEEEEETTTTEEEEEEEEEEEETTEEEEEEEEEEE-SHHHHHHHHHT--TTTT----

pLDDT: mean 81.33, std 13.99, range [34.34, 95.94]

Foldseek 3Di:
DDDDPVVVVVVVVVVVVVVVQQVVLVVVCVVVVVVLCVLCDVVQPAFPDWDWDRADDPRWTEIETEGADQVSLVVSCVVVVWWWFWDWACDPVAQATKIKIWTWDDDPRYIYMTIYMDTQHHVVSRVVVVVVDDPPRRTPHD

Sequence (142 aa):
MSTNPSDSGRTAALAIDALGRMHRDAAAISRVLTQLLADAGDDLPDLTRIQTQVGYSDYPPCIRLRAGDPDVARAWAAHLGVTLTRKDVPTAVIDGGSRHYAGSTERDGVQVEIGSCTNYYGPAEWSAALAETPADEAEVTA

Radius of gyration: 20.45 Å; chains: 1; bounding box: 42×28×66 Å